Protein AF-A0A5J4QWH0-F1 (afdb_monomer_lite)

Sequence (135 aa):
MAIEIAKDYMELNFASPFRLLQAKEYHNCIILTAKNLKKVDKTEEKKEDDTKPCRFYKIEINVKYDEEDIPWLYTFIVQAIDVDIAMLTINDYIRSLSEKEGKESIKFKTTIESAALIPCTHIVGNEFSSVYINS

Organism: NCBI:txid433724

Foldseek 3Di:
DVVVLVVVVCVVPDPDDDDDDDDDDDPQEAEAEPVVVVVQDDDDDDPDDPPQAWFWKWWWKWKDWPVDPGTDTYTYTYGGSDVVRRVVRVVVVVCSVCVVVVNNPTDMDMDTPDIDTDPDDDDDDCVSVVVVVVD

Structure (mmCIF, N/CA/C/O backbone):
data_AF-A0A5J4QWH0-F1
#
_entry.id   AF-A0A5J4QWH0-F1
#
loop_
_atom_site.group_PDB
_atom_site.id
_atom_site.type_symbol
_atom_site.label_atom_id
_atom_site.label_alt_id
_atom_site.label_comp_id
_atom_site.label_asym_id
_atom_site.label_entity_id
_atom_site.label_seq_id
_atom_site.pdbx_PDB_ins_code
_atom_site.Cartn_x
_atom_site.Cartn_y
_atom_site.Cartn_z
_atom_site.occupancy
_atom_site.B_iso_or_equiv
_atom_site.auth_seq_id
_atom_site.auth_comp_id
_atom_site.auth_asym_id
_atom_site.auth_atom_id
_atom_site.pdbx_PDB_model_num
ATOM 1 N N . MET A 1 1 ? 13.662 14.287 -7.213 1.00 79.94 1 MET A N 1
ATOM 2 C CA . MET A 1 1 ? 13.736 13.187 -6.233 1.00 79.94 1 MET A CA 1
ATOM 3 C C . MET A 1 1 ? 13.043 11.898 -6.693 1.00 79.94 1 MET A C 1
ATOM 5 O O . MET A 1 1 ? 13.742 11.024 -7.176 1.00 79.94 1 MET A O 1
ATOM 9 N N . ALA A 1 2 ? 11.707 11.739 -6.656 1.00 82.12 2 ALA A N 1
ATOM 10 C CA . ALA A 1 2 ? 11.066 10.451 -7.021 1.00 82.12 2 ALA A CA 1
ATOM 11 C C . ALA A 1 2 ? 11.351 9.980 -8.465 1.00 82.12 2 ALA A C 1
ATOM 13 O O . ALA A 1 2 ? 11.581 8.799 -8.713 1.00 82.12 2 ALA A O 1
ATOM 14 N N . ILE A 1 3 ? 11.377 10.918 -9.416 1.00 87.44 3 ILE A N 1
ATOM 15 C CA . ILE A 1 3 ? 11.718 10.641 -10.819 1.00 87.44 3 ILE A CA 1
ATOM 16 C C . ILE A 1 3 ? 13.187 10.217 -10.974 1.00 87.44 3 ILE A C 1
ATOM 18 O O . ILE A 1 3 ? 13.475 9.369 -11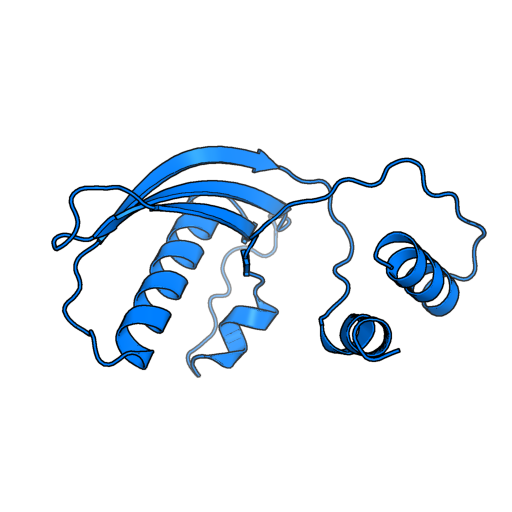.808 1.00 87.44 3 ILE A O 1
ATOM 22 N N . GLU A 1 4 ? 14.105 10.787 -10.192 1.00 88.88 4 GLU A N 1
ATOM 23 C CA . GLU A 1 4 ? 15.538 10.448 -10.237 1.00 88.88 4 GLU A CA 1
ATOM 24 C C . GLU A 1 4 ? 15.775 9.063 -9.647 1.00 88.88 4 GLU A C 1
ATOM 26 O O . GLU A 1 4 ? 16.367 8.226 -10.310 1.00 88.88 4 GLU A O 1
ATOM 31 N N . ILE A 1 5 ? 15.177 8.773 -8.487 1.00 89.88 5 ILE A N 1
ATOM 32 C CA . ILE A 1 5 ? 15.195 7.433 -7.884 1.00 89.88 5 ILE A CA 1
ATOM 33 C C . ILE A 1 5 ? 14.697 6.388 -8.891 1.00 89.88 5 ILE A C 1
ATOM 35 O O . ILE A 1 5 ? 15.307 5.334 -9.050 1.00 89.88 5 ILE A O 1
ATOM 39 N N . ALA A 1 6 ? 13.591 6.676 -9.587 1.00 89.12 6 ALA A N 1
ATOM 40 C CA . ALA A 1 6 ? 13.049 5.773 -10.594 1.00 89.12 6 ALA A CA 1
ATOM 41 C C . ALA A 1 6 ? 13.992 5.603 -11.795 1.00 89.12 6 ALA A C 1
ATOM 43 O O . ALA A 1 6 ? 14.140 4.486 -12.280 1.00 89.12 6 ALA A O 1
ATOM 44 N N . LYS A 1 7 ? 14.628 6.679 -12.277 1.00 90.25 7 LYS A N 1
ATOM 45 C CA . LYS A 1 7 ? 15.607 6.599 -13.372 1.00 90.25 7 LYS A CA 1
ATOM 46 C C . LYS A 1 7 ? 16.818 5.769 -12.974 1.00 90.25 7 LYS A C 1
ATOM 48 O O . LYS A 1 7 ? 17.106 4.798 -13.660 1.00 90.25 7 LYS A O 1
ATOM 53 N N . ASP A 1 8 ? 17.447 6.088 -11.852 1.00 91.38 8 ASP A N 1
ATOM 54 C CA . ASP A 1 8 ? 18.663 5.417 -11.396 1.00 91.38 8 ASP A CA 1
ATOM 55 C C . ASP A 1 8 ? 18.391 3.937 -11.114 1.00 91.38 8 ASP A C 1
ATOM 57 O O . ASP A 1 8 ? 19.157 3.063 -11.517 1.00 91.38 8 ASP A O 1
ATOM 61 N N . TYR A 1 9 ? 17.243 3.622 -10.503 1.00 91.06 9 TYR A N 1
ATOM 62 C CA . TYR A 1 9 ? 16.816 2.235 -10.337 1.00 91.06 9 TYR A CA 1
ATOM 63 C C . TYR A 1 9 ? 16.662 1.524 -11.687 1.00 91.06 9 TYR A C 1
ATOM 65 O O . TYR A 1 9 ? 17.107 0.386 -11.837 1.00 91.06 9 TYR A O 1
ATOM 73 N N . MET A 1 10 ? 16.047 2.172 -12.679 1.00 91.50 10 MET A N 1
ATOM 74 C CA . MET A 1 10 ? 15.870 1.579 -14.004 1.00 91.50 10 MET A CA 1
ATOM 75 C C . MET A 1 10 ? 17.210 1.372 -14.725 1.00 91.50 10 MET A C 1
ATOM 77 O O . MET A 1 10 ? 17.429 0.301 -15.283 1.00 91.50 10 MET A O 1
ATOM 81 N N . GLU A 1 11 ? 18.117 2.346 -14.673 1.00 91.38 11 GLU A N 1
ATOM 82 C CA . GLU A 1 11 ? 19.447 2.269 -15.293 1.00 91.38 11 GLU A CA 1
ATOM 83 C C . GLU A 1 11 ? 20.322 1.174 -14.668 1.00 91.38 11 GLU A C 1
ATOM 85 O O . GLU A 1 11 ? 21.059 0.492 -15.377 1.00 91.38 11 GLU A O 1
ATOM 90 N N . LEU A 1 12 ? 20.209 0.954 -13.355 1.00 91.38 12 LEU A N 1
ATOM 91 C CA . LEU A 1 12 ? 20.964 -0.087 -12.653 1.00 91.38 12 LEU A CA 1
ATOM 92 C C . LEU A 1 12 ? 20.422 -1.501 -12.892 1.00 91.38 12 LEU A C 1
ATOM 94 O O . LEU A 1 12 ? 2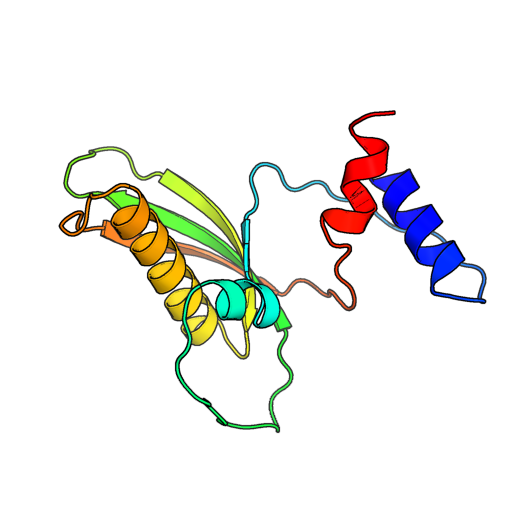1.191 -2.461 -12.862 1.00 91.38 12 LEU A O 1
ATOM 98 N N . ASN A 1 13 ? 19.109 -1.651 -13.092 1.00 89.50 13 ASN A N 1
ATOM 99 C CA . ASN A 1 13 ? 18.462 -2.966 -13.155 1.00 89.50 13 ASN A CA 1
ATOM 100 C C . ASN A 1 13 ? 18.113 -3.420 -14.582 1.00 89.50 13 ASN A C 1
ATOM 102 O O . ASN A 1 13 ? 17.842 -4.604 -14.786 1.00 89.50 13 ASN A O 1
ATOM 106 N N . PHE A 1 14 ? 18.123 -2.525 -15.577 1.00 89.00 14 PHE A N 1
ATOM 107 C CA . PHE A 1 14 ? 17.716 -2.843 -16.947 1.00 89.00 14 PHE A CA 1
ATOM 108 C C . PHE A 1 14 ? 18.703 -2.289 -17.981 1.00 89.00 14 PHE A C 1
ATOM 110 O O . PHE A 1 14 ? 19.002 -1.104 -18.017 1.00 89.00 14 PHE A O 1
ATOM 117 N N . ALA A 1 15 ? 19.156 -3.149 -18.898 1.00 87.75 15 ALA A N 1
ATOM 118 C CA . ALA A 1 15 ? 20.132 -2.785 -19.933 1.00 87.75 15 ALA A CA 1
ATOM 119 C C . ALA A 1 15 ? 19.526 -2.071 -21.161 1.00 87.75 15 ALA A C 1
ATOM 121 O O . ALA A 1 15 ? 20.251 -1.656 -22.062 1.00 87.75 15 ALA A O 1
ATOM 122 N N . SER A 1 16 ? 18.196 -1.985 -21.250 1.00 90.00 16 SER A N 1
ATOM 123 C CA . SER A 1 16 ? 17.497 -1.408 -22.404 1.00 90.00 16 SER A CA 1
ATOM 124 C C . SER A 1 16 ? 17.141 0.061 -22.172 1.00 90.00 16 SER A C 1
ATOM 126 O O . SER A 1 16 ? 16.814 0.431 -21.043 1.00 90.00 16 SER A O 1
ATOM 128 N N . PRO A 1 17 ? 17.125 0.899 -23.227 1.00 89.19 17 PRO A N 1
ATOM 129 C CA . PRO A 1 17 ? 16.660 2.271 -23.101 1.00 89.19 17 PRO A CA 1
ATOM 130 C C . PRO A 1 17 ? 15.189 2.291 -22.680 1.00 89.19 17 PRO A C 1
ATOM 132 O O . PRO A 1 17 ? 14.372 1.505 -23.164 1.00 89.19 17 PRO A O 1
ATOM 135 N N . PHE A 1 18 ? 14.843 3.223 -21.800 1.00 89.56 18 PHE A N 1
ATOM 136 C CA . PHE A 1 18 ? 13.484 3.393 -21.302 1.00 89.56 18 PHE A CA 1
ATOM 137 C C . PHE A 1 18 ? 13.048 4.853 -21.402 1.00 89.56 18 PHE A C 1
ATOM 139 O O . PHE A 1 18 ? 13.854 5.776 -21.524 1.00 89.56 18 PHE A O 1
ATOM 146 N N . ARG A 1 19 ? 11.734 5.068 -21.329 1.00 90.19 19 ARG A N 1
ATOM 147 C CA . ARG A 1 19 ? 11.138 6.397 -21.219 1.00 90.19 19 ARG A CA 1
ATOM 148 C C . ARG A 1 19 ? 10.085 6.378 -20.125 1.00 90.19 19 ARG A C 1
ATOM 150 O O . ARG A 1 19 ? 9.209 5.518 -20.116 1.00 90.19 19 ARG A O 1
ATOM 157 N N . LEU A 1 20 ? 10.146 7.361 -19.234 1.00 88.75 20 LEU A N 1
ATOM 158 C CA . LEU A 1 20 ? 9.089 7.589 -18.256 1.00 88.75 20 LEU A CA 1
ATOM 159 C C . LEU A 1 20 ? 7.872 8.194 -18.961 1.00 88.75 20 LEU A C 1
ATOM 161 O O . LEU A 1 20 ? 7.976 9.247 -19.592 1.00 88.75 20 LEU A O 1
ATOM 165 N N . LEU A 1 21 ? 6.735 7.504 -18.875 1.00 90.12 21 LEU A N 1
ATOM 166 C CA . LEU A 1 21 ? 5.481 7.941 -19.494 1.00 90.12 21 LEU A CA 1
ATOM 167 C C . LEU A 1 21 ? 4.644 8.797 -18.543 1.00 90.12 21 LEU A C 1
ATOM 169 O O . LEU A 1 21 ? 4.099 9.818 -18.950 1.00 90.12 21 LEU A O 1
ATOM 173 N N . GLN A 1 22 ? 4.552 8.384 -17.280 1.00 88.25 22 GLN A N 1
ATOM 174 C CA . GLN A 1 22 ? 3.752 9.049 -16.260 1.00 88.2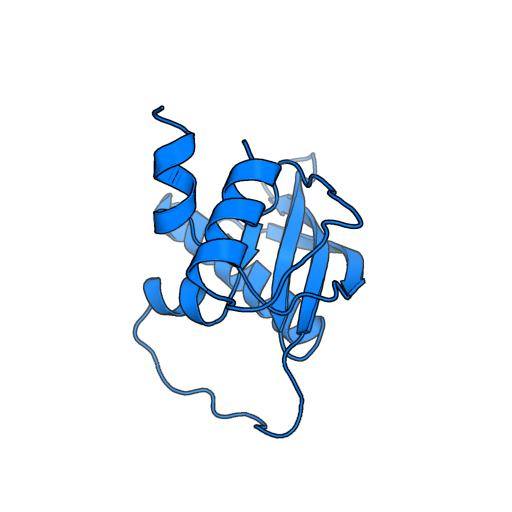5 22 GLN A CA 1
ATOM 175 C C . GLN A 1 22 ? 4.428 8.912 -14.896 1.00 88.25 22 GLN A C 1
ATOM 177 O O . GLN A 1 22 ? 5.021 7.879 -14.590 1.00 88.25 22 GLN A O 1
ATOM 182 N N . ALA A 1 23 ? 4.293 9.946 -14.071 1.00 86.31 23 ALA A N 1
ATOM 183 C CA . ALA A 1 23 ? 4.586 9.900 -12.648 1.00 86.31 23 ALA A CA 1
ATOM 184 C C . ALA A 1 23 ? 3.323 10.313 -11.889 1.00 86.31 23 ALA A C 1
ATOM 186 O O . ALA A 1 23 ? 2.631 11.251 -12.290 1.00 86.31 23 ALA A O 1
ATOM 187 N N . LYS A 1 24 ? 3.001 9.587 -10.820 1.00 86.25 24 LYS A N 1
ATOM 188 C CA . LYS A 1 24 ? 1.884 9.903 -9.934 1.00 86.25 24 LYS A CA 1
ATOM 189 C C . LYS A 1 24 ? 2.350 9.772 -8.499 1.00 86.25 24 LYS A C 1
ATOM 191 O O . LYS A 1 24 ? 3.001 8.792 -8.149 1.00 86.25 24 LYS A O 1
ATOM 196 N N . GLU A 1 25 ? 2.000 10.762 -7.698 1.00 84.62 25 GLU A N 1
ATOM 197 C CA . GLU A 1 25 ? 2.314 10.794 -6.281 1.00 84.62 25 GLU A CA 1
ATOM 198 C C . GLU A 1 25 ? 1.110 10.318 -5.466 1.00 84.62 25 GLU A C 1
ATOM 200 O O . GLU A 1 25 ? -0.041 10.628 -5.787 1.00 84.62 25 GLU A O 1
ATOM 205 N N . TYR A 1 26 ? 1.388 9.536 -4.426 1.00 83.00 26 TYR A N 1
ATOM 206 C CA . TYR A 1 26 ? 0.416 9.131 -3.422 1.00 83.00 26 TYR A CA 1
ATOM 207 C C . TYR A 1 26 ? 0.946 9.584 -2.064 1.00 83.00 26 TYR A C 1
ATOM 209 O O . TYR A 1 26 ? 1.950 9.062 -1.585 1.00 83.00 26 TYR A O 1
ATOM 217 N N . HIS A 1 27 ? 0.289 10.568 -1.456 1.00 79.38 27 HIS A N 1
ATOM 218 C CA . HIS A 1 27 ? 0.651 11.020 -0.118 1.00 79.38 27 HIS A CA 1
ATOM 219 C C . HIS A 1 27 ? 0.154 10.019 0.931 1.00 79.38 27 HIS A C 1
ATOM 221 O O . HIS A 1 27 ? -0.935 9.463 0.794 1.00 79.38 27 HIS A O 1
ATOM 227 N N . ASN A 1 28 ? 0.954 9.809 1.980 1.00 82.81 28 ASN A N 1
ATOM 228 C CA . ASN A 1 28 ? 0.612 9.005 3.159 1.00 82.81 28 ASN A CA 1
ATOM 229 C C . ASN A 1 28 ? 0.097 7.587 2.845 1.00 82.81 28 ASN A C 1
ATOM 231 O O . ASN A 1 28 ? -0.807 7.084 3.513 1.00 82.81 28 ASN A O 1
ATOM 235 N N . CYS A 1 29 ? 0.662 6.930 1.827 1.00 88.19 29 CYS A N 1
ATOM 236 C CA . CYS A 1 29 ? 0.311 5.552 1.502 1.00 88.19 29 CYS A CA 1
ATOM 237 C C . CYS A 1 29 ? 1.182 4.539 2.255 1.00 88.19 29 CYS A C 1
ATOM 239 O O . CYS A 1 29 ? 2.403 4.686 2.337 1.00 88.19 29 CYS A O 1
ATOM 241 N N . ILE A 1 30 ? 0.561 3.465 2.735 1.00 90.62 30 ILE A N 1
ATOM 242 C CA . ILE A 1 30 ? 1.246 2.360 3.411 1.00 90.62 30 ILE A CA 1
ATOM 243 C C . ILE A 1 30 ? 1.346 1.178 2.446 1.00 90.62 30 ILE A C 1
ATOM 245 O O . ILE A 1 30 ? 0.339 0.722 1.907 1.00 90.62 30 ILE A O 1
ATOM 249 N N . ILE A 1 31 ? 2.560 0.670 2.218 1.00 90.62 31 ILE A N 1
ATOM 250 C CA . ILE A 1 31 ? 2.806 -0.429 1.274 1.00 90.62 31 ILE A CA 1
ATOM 251 C C . ILE A 1 31 ? 2.985 -1.746 2.035 1.00 90.62 31 ILE A C 1
ATOM 253 O O . ILE A 1 31 ? 4.000 -1.967 2.703 1.00 90.62 31 ILE A O 1
ATOM 257 N N . LEU A 1 32 ? 2.027 -2.657 1.879 1.00 89.81 32 LEU A N 1
ATOM 258 C CA . LEU A 1 32 ? 2.040 -3.981 2.494 1.00 89.81 32 LEU A CA 1
ATOM 259 C C . LEU A 1 32 ? 2.357 -5.038 1.431 1.00 89.81 32 LEU A C 1
ATOM 261 O O . LEU A 1 32 ? 1.625 -5.230 0.464 1.00 89.81 32 LEU A O 1
ATOM 265 N N . THR A 1 33 ? 3.478 -5.733 1.609 1.00 84.50 33 THR A N 1
ATOM 266 C CA . THR A 1 33 ? 3.888 -6.848 0.745 1.00 84.50 33 THR A CA 1
ATOM 267 C C . THR A 1 33 ? 4.138 -8.085 1.590 1.00 84.50 33 THR A C 1
ATOM 269 O O . THR A 1 33 ? 4.498 -7.973 2.764 1.00 84.50 33 THR A O 1
ATOM 272 N N . ALA A 1 34 ? 4.049 -9.269 0.979 1.00 67.94 34 ALA A N 1
ATOM 273 C CA . ALA A 1 34 ? 4.379 -10.528 1.648 1.00 67.94 34 ALA A CA 1
ATOM 274 C C . ALA A 1 34 ? 5.803 -10.536 2.252 1.00 67.94 34 ALA A C 1
ATOM 276 O O . ALA A 1 34 ? 6.060 -11.238 3.226 1.00 67.94 34 ALA A O 1
ATOM 277 N N . LYS A 1 35 ? 6.735 -9.730 1.714 1.00 59.66 35 LYS A N 1
ATOM 278 C CA . LYS A 1 35 ? 8.083 -9.539 2.278 1.00 59.66 35 LYS A CA 1
ATOM 279 C C . LYS A 1 35 ? 8.099 -8.639 3.522 1.00 59.66 35 LYS A C 1
ATOM 281 O O . LYS A 1 35 ? 8.899 -8.887 4.419 1.00 59.66 35 LYS A O 1
ATOM 286 N N . ASN A 1 36 ? 7.233 -7.625 3.591 1.00 55.66 36 ASN A N 1
ATOM 287 C CA . ASN A 1 36 ? 7.161 -6.691 4.722 1.00 55.66 36 ASN A CA 1
ATOM 288 C C . ASN A 1 36 ? 6.419 -7.280 5.934 1.00 55.66 36 ASN A C 1
ATOM 290 O O . ASN A 1 36 ? 6.751 -6.938 7.064 1.00 55.66 36 ASN A O 1
ATOM 294 N N . LEU A 1 37 ? 5.473 -8.198 5.715 1.00 53.06 37 LEU A N 1
ATOM 295 C CA . LEU A 1 37 ? 4.737 -8.878 6.793 1.00 53.06 37 LEU A CA 1
ATOM 296 C C . LEU A 1 37 ? 5.600 -9.924 7.519 1.00 53.06 37 LEU A C 1
ATOM 298 O O . LEU A 1 37 ? 5.531 -10.054 8.737 1.00 53.06 37 LEU A O 1
ATOM 302 N N . LYS A 1 38 ? 6.508 -10.601 6.800 1.00 49.06 38 LYS A N 1
ATOM 303 C CA . LYS A 1 38 ? 7.439 -11.600 7.368 1.00 49.06 38 LYS A CA 1
ATOM 304 C C . LYS A 1 38 ? 8.494 -11.026 8.321 1.00 49.06 38 LYS A C 1
ATOM 306 O O . LYS A 1 38 ? 9.240 -11.796 8.919 1.00 49.06 38 LYS A O 1
ATOM 311 N N . LYS A 1 39 ? 8.594 -9.698 8.457 1.00 44.16 39 LYS A N 1
ATOM 312 C CA . LYS A 1 39 ? 9.484 -9.065 9.441 1.00 44.16 39 LYS A CA 1
ATOM 313 C C . LYS A 1 39 ? 8.858 -8.948 10.836 1.00 44.16 39 LYS A C 1
ATOM 315 O O . LYS A 1 39 ? 9.590 -8.569 11.744 1.00 44.16 39 LYS A O 1
ATOM 320 N N . VAL A 1 40 ? 7.564 -9.249 11.016 1.00 42.34 40 VAL A N 1
ATOM 321 C CA . VAL A 1 40 ? 6.905 -9.062 12.321 1.00 42.34 40 VAL A CA 1
ATOM 322 C C . VAL A 1 40 ? 6.647 -10.353 13.088 1.00 42.34 40 VAL A C 1
ATOM 324 O O . VAL A 1 40 ? 6.872 -10.299 14.282 1.00 42.34 40 VAL A O 1
ATOM 327 N N . ASP A 1 41 ? 6.365 -11.515 12.485 1.00 32.91 41 ASP A N 1
ATOM 328 C CA . ASP A 1 41 ? 6.258 -12.742 13.293 1.00 32.91 41 ASP A CA 1
ATOM 329 C C . ASP A 1 41 ? 6.676 -14.029 12.581 1.00 32.91 41 ASP A C 1
ATOM 331 O O . ASP A 1 41 ? 6.339 -14.307 11.427 1.00 32.91 41 ASP A O 1
ATOM 335 N N . LYS A 1 42 ? 7.446 -14.835 13.319 1.00 42.19 42 LYS A N 1
ATOM 336 C CA . LYS A 1 42 ? 7.791 -16.217 12.994 1.00 42.19 42 LYS A CA 1
ATOM 337 C C . LYS A 1 42 ? 6.550 -17.093 13.174 1.00 42.19 42 LYS A C 1
ATOM 339 O O . LYS A 1 42 ? 6.404 -17.697 14.232 1.00 42.19 42 LYS A O 1
ATOM 344 N N . THR A 1 43 ? 5.699 -17.248 12.166 1.00 32.12 43 THR A N 1
ATOM 345 C CA . THR A 1 43 ? 4.853 -18.453 12.068 1.00 32.12 43 THR A CA 1
ATOM 346 C C . THR A 1 43 ? 4.437 -18.719 10.621 1.00 32.12 43 THR A C 1
ATOM 348 O O . THR A 1 43 ? 3.743 -17.932 9.994 1.00 32.12 43 THR A O 1
ATOM 351 N N . GLU A 1 44 ? 4.981 -19.821 10.109 1.00 38.59 44 GLU A N 1
ATOM 352 C CA . GLU A 1 44 ? 4.378 -20.821 9.221 1.00 38.59 44 GLU A CA 1
ATOM 353 C C . GLU A 1 44 ? 3.599 -20.378 7.969 1.00 38.59 44 GLU A C 1
ATOM 355 O O . GLU A 1 44 ? 2.505 -19.825 7.995 1.00 38.59 44 GLU A O 1
ATOM 360 N N . GLU A 1 45 ? 4.204 -20.742 6.836 1.00 44.94 45 GLU A N 1
ATOM 361 C CA . GLU A 1 45 ? 3.574 -21.419 5.699 1.00 44.94 45 GLU A CA 1
ATOM 362 C C . GLU A 1 45 ? 2.036 -21.390 5.632 1.00 44.94 45 GLU A C 1
ATOM 364 O O . GLU A 1 45 ? 1.360 -22.337 6.020 1.00 44.94 45 GLU A O 1
ATOM 369 N N . LYS A 1 46 ? 1.484 -20.381 4.955 1.00 37.81 46 LYS A N 1
ATOM 370 C CA . LYS A 1 46 ? 0.288 -20.603 4.138 1.00 37.81 46 LYS A CA 1
ATOM 371 C C . LYS A 1 46 ? 0.696 -20.740 2.681 1.00 37.81 46 LYS A C 1
ATOM 373 O O . LYS A 1 46 ? 0.840 -19.765 1.950 1.00 37.81 46 LYS A O 1
ATOM 378 N N . LYS A 1 47 ? 0.938 -21.995 2.302 1.00 47.44 47 LYS A N 1
ATOM 379 C CA . LYS A 1 47 ? 0.821 -22.472 0.925 1.00 47.44 47 LYS A CA 1
ATOM 380 C C . LYS A 1 47 ? -0.669 -22.544 0.604 1.00 47.44 47 LYS A C 1
ATOM 382 O O . LYS A 1 47 ? -1.289 -23.551 0.919 1.00 47.44 47 LYS A O 1
ATOM 387 N N . GLU A 1 48 ? -1.247 -21.510 0.005 1.00 41.41 48 GLU A N 1
ATOM 388 C CA . GLU A 1 48 ? -2.582 -21.624 -0.590 1.00 41.41 48 GLU A CA 1
ATOM 389 C C . GLU A 1 48 ? -2.581 -20.983 -1.983 1.00 41.41 48 GLU A C 1
ATOM 391 O O . GLU A 1 48 ? -2.453 -19.773 -2.141 1.00 41.41 48 GLU A O 1
ATOM 396 N N . ASP A 1 49 ? -2.674 -21.882 -2.966 1.00 42.50 49 ASP A N 1
ATOM 397 C CA . ASP A 1 49 ? -2.921 -21.704 -4.397 1.00 42.50 49 ASP A CA 1
ATOM 398 C C . ASP A 1 49 ? -1.911 -20.876 -5.222 1.00 42.50 49 ASP A C 1
ATOM 400 O O . ASP A 1 49 ? -2.139 -19.728 -5.601 1.00 42.50 49 ASP A O 1
ATOM 404 N N . ASP A 1 50 ? -0.811 -21.534 -5.604 1.00 49.31 50 ASP A N 1
ATOM 405 C CA . ASP A 1 50 ? 0.232 -21.032 -6.519 1.00 49.31 50 ASP A CA 1
ATOM 406 C C . ASP A 1 50 ? -0.275 -20.713 -7.948 1.00 49.31 50 ASP A C 1
ATOM 408 O O . ASP A 1 50 ? 0.507 -20.300 -8.806 1.00 49.31 50 ASP A O 1
ATOM 412 N N . THR A 1 51 ? -1.566 -20.910 -8.256 1.00 57.19 51 THR A N 1
ATOM 413 C CA . THR A 1 51 ? -2.092 -20.670 -9.610 1.00 57.19 51 THR A CA 1
ATOM 414 C C . THR A 1 51 ? -2.631 -19.262 -9.854 1.00 57.19 51 THR A C 1
ATOM 416 O O . THR A 1 51 ? -2.696 -18.842 -11.015 1.00 57.19 51 THR A O 1
ATOM 419 N N . LYS A 1 52 ? -2.980 -18.487 -8.817 1.00 68.44 52 LYS A N 1
ATOM 420 C CA . LYS A 1 52 ? -3.545 -17.141 -9.005 1.00 68.44 52 LYS A CA 1
ATOM 421 C C . LYS A 1 52 ? -2.482 -16.058 -8.775 1.00 68.44 52 LYS A C 1
ATOM 423 O O . LYS A 1 52 ? -1.940 -15.948 -7.678 1.00 68.44 52 LYS A O 1
ATOM 428 N N . PRO A 1 53 ? -2.176 -15.214 -9.780 1.00 76.75 53 PRO A N 1
ATOM 429 C CA . PRO A 1 53 ? -1.107 -14.232 -9.648 1.00 76.75 53 PRO A CA 1
ATOM 430 C C . PRO A 1 53 ? -1.487 -13.143 -8.641 1.00 76.75 53 PRO A C 1
ATOM 432 O O . PRO A 1 53 ? -2.525 -12.493 -8.790 1.00 76.75 53 PRO A O 1
ATOM 435 N N . CYS A 1 54 ? -0.611 -12.899 -7.663 1.00 82.81 54 CYS A N 1
ATOM 436 C CA . CYS A 1 54 ? -0.718 -11.753 -6.765 1.00 82.81 54 CYS A CA 1
ATOM 437 C C . CYS A 1 54 ? -0.689 -10.439 -7.553 1.00 82.81 54 CYS A C 1
ATOM 439 O O . CYS A 1 54 ? 0.129 -10.248 -8.455 1.00 82.81 54 CYS A O 1
ATOM 441 N N . ARG A 1 55 ? -1.561 -9.508 -7.171 1.00 89.62 55 ARG A N 1
ATOM 442 C CA . ARG A 1 55 ? -1.667 -8.169 -7.757 1.00 89.62 55 ARG A CA 1
ATOM 443 C C . ARG A 1 55 ? -1.560 -7.115 -6.667 1.00 89.62 55 ARG A C 1
ATOM 445 O O . ARG A 1 55 ? -1.722 -7.407 -5.485 1.00 89.62 55 ARG A O 1
ATOM 452 N N . PHE A 1 56 ? -1.293 -5.882 -7.079 1.00 91.62 56 PHE A N 1
ATOM 453 C CA . PHE A 1 56 ? -1.297 -4.742 -6.177 1.00 91.62 56 PHE A CA 1
ATOM 454 C C . PHE A 1 56 ? -2.672 -4.088 -6.168 1.00 91.62 56 PHE A C 1
ATOM 456 O O . PHE A 1 56 ? -3.165 -3.649 -7.207 1.00 91.62 56 PHE A O 1
ATOM 463 N N . TYR A 1 57 ? -3.271 -4.014 -4.987 1.00 93.12 57 TYR A N 1
ATOM 464 C CA . TYR A 1 57 ? -4.527 -3.323 -4.743 1.00 93.12 57 TYR A CA 1
ATOM 465 C C . TYR A 1 57 ? -4.244 -2.015 -4.013 1.00 93.12 57 TYR A C 1
ATOM 467 O O . TYR A 1 57 ? -3.628 -2.017 -2.950 1.00 93.12 57 TYR A O 1
ATOM 475 N N . LYS A 1 58 ? -4.707 -0.900 -4.578 1.00 94.44 58 LYS A N 1
ATOM 476 C CA . LYS A 1 58 ? -4.893 0.353 -3.853 1.00 94.44 58 LYS A CA 1
ATOM 477 C C . LYS A 1 58 ? -6.208 0.254 -3.101 1.00 94.44 58 LYS A C 1
ATOM 479 O O . LYS A 1 58 ? -7.250 0.150 -3.745 1.00 94.44 58 LYS A O 1
ATOM 484 N N . ILE A 1 59 ? -6.158 0.282 -1.780 1.00 95.00 59 ILE A N 1
ATOM 485 C CA . ILE A 1 59 ? -7.343 0.210 -0.934 1.00 95.00 59 ILE A CA 1
ATOM 486 C C . ILE A 1 59 ? -7.368 1.445 -0.049 1.00 95.00 59 ILE A C 1
ATOM 488 O O . ILE A 1 59 ? -6.441 1.682 0.723 1.00 95.00 59 ILE A O 1
ATOM 492 N N . GLU A 1 60 ? -8.418 2.240 -0.184 1.00 94.75 60 GLU A N 1
ATOM 493 C CA . GLU A 1 60 ? -8.706 3.341 0.727 1.00 94.75 60 GLU A CA 1
ATOM 494 C C . GLU A 1 60 ? -9.705 2.835 1.757 1.00 94.75 60 GLU A C 1
ATOM 496 O O . GLU A 1 60 ? -10.763 2.310 1.396 1.00 94.75 60 GLU A O 1
ATOM 501 N N . ILE A 1 61 ? -9.352 2.951 3.034 1.00 94.56 61 ILE A N 1
ATOM 502 C CA . ILE A 1 61 ? -10.195 2.490 4.132 1.00 94.56 61 ILE A CA 1
ATOM 503 C C . ILE A 1 61 ? -10.404 3.587 5.160 1.00 94.56 61 ILE A C 1
ATOM 505 O O . ILE A 1 61 ? -9.495 4.360 5.461 1.00 94.56 61 ILE A O 1
ATOM 509 N N . ASN A 1 62 ? -11.594 3.585 5.743 1.00 93.62 62 ASN A N 1
ATOM 510 C CA . ASN A 1 62 ? -11.904 4.311 6.958 1.00 93.62 62 ASN A CA 1
AT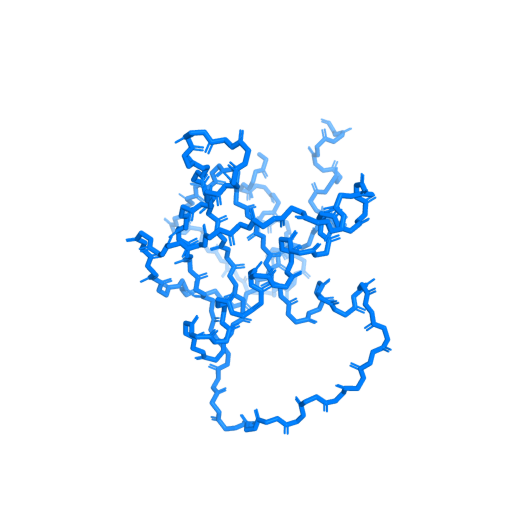OM 511 C C . ASN A 1 62 ? -11.714 3.387 8.160 1.00 93.62 62 ASN A C 1
ATOM 513 O O . ASN A 1 62 ? -12.311 2.309 8.227 1.00 93.62 62 ASN A O 1
ATOM 517 N N . VAL A 1 63 ? -10.893 3.817 9.112 1.00 92.06 63 VAL A N 1
ATOM 518 C CA . VAL A 1 63 ? -10.652 3.127 10.381 1.00 92.06 63 VAL A CA 1
ATOM 519 C C . VAL A 1 63 ? -11.280 3.956 11.489 1.00 92.06 63 VAL A C 1
ATOM 521 O O . VAL A 1 63 ? -10.861 5.084 11.739 1.00 92.06 63 VAL A O 1
ATOM 524 N N . LYS A 1 64 ? -12.296 3.406 12.150 1.00 91.62 64 LYS A N 1
ATOM 525 C CA . LYS A 1 64 ? -12.915 4.019 13.326 1.00 91.62 64 LYS A CA 1
ATOM 526 C C . LYS A 1 64 ? -12.483 3.263 14.575 1.00 91.62 64 LYS A C 1
ATOM 528 O O . LYS A 1 64 ? -12.775 2.073 14.686 1.00 91.62 64 LYS A O 1
ATOM 533 N N . TYR A 1 65 ? -11.811 3.951 15.486 1.00 88.00 65 TYR A N 1
ATOM 534 C CA . TYR A 1 65 ? -11.472 3.439 16.811 1.00 88.00 65 TYR A CA 1
ATOM 535 C C . TYR A 1 65 ? -12.624 3.717 17.780 1.00 88.00 65 TYR A C 1
ATOM 537 O O . TYR A 1 65 ? -13.270 4.754 17.666 1.00 88.00 65 TYR A O 1
ATOM 545 N N . ASP A 1 66 ? -12.906 2.810 18.716 1.00 83.44 66 ASP A N 1
ATOM 546 C CA . ASP A 1 66 ? -14.040 2.969 19.647 1.00 83.44 66 ASP A CA 1
ATOM 547 C C . ASP A 1 66 ? -13.920 4.222 20.540 1.00 83.44 66 ASP A C 1
ATOM 549 O O . ASP A 1 66 ? -14.934 4.775 20.963 1.00 83.44 66 ASP A O 1
ATOM 553 N N . GLU A 1 67 ? -12.697 4.691 20.802 1.00 77.44 67 GLU A N 1
ATOM 554 C CA . GLU A 1 67 ? -12.420 5.891 21.607 1.00 77.44 67 GLU A CA 1
ATOM 555 C C . GLU A 1 67 ? -12.490 7.199 20.799 1.00 77.44 67 GLU A C 1
ATOM 557 O O . GLU A 1 67 ? -12.380 8.281 21.374 1.00 77.44 67 GLU A O 1
ATOM 562 N N . GLU A 1 68 ? -12.685 7.121 19.478 1.00 77.25 68 GLU A N 1
ATOM 563 C CA . GLU A 1 68 ? -12.659 8.278 18.586 1.00 77.25 68 GLU A CA 1
ATOM 564 C C . GLU A 1 68 ? -13.932 8.408 17.739 1.00 77.25 68 GLU A C 1
ATOM 566 O O . GLU A 1 68 ? -14.412 7.471 17.094 1.00 77.25 68 GLU A O 1
ATOM 571 N N . ASP A 1 69 ? -14.472 9.626 17.683 1.00 76.75 69 ASP A N 1
ATOM 572 C CA . ASP A 1 69 ? -15.679 9.908 16.903 1.00 76.75 69 ASP A CA 1
ATOM 573 C C . ASP A 1 69 ? -15.408 10.002 15.396 1.00 76.75 69 ASP A C 1
ATOM 575 O O . ASP A 1 69 ? -16.298 9.715 14.586 1.00 76.75 69 ASP A O 1
ATOM 579 N N . ILE A 1 70 ? -14.184 10.378 15.014 1.00 83.06 70 ILE A N 1
ATOM 580 C CA . ILE A 1 70 ? -13.813 10.676 13.629 1.00 83.06 70 ILE A CA 1
ATOM 581 C C . ILE A 1 70 ? -13.068 9.477 13.025 1.00 83.06 70 ILE A C 1
ATOM 583 O O . ILE A 1 70 ? -12.055 9.047 13.575 1.00 83.06 70 ILE A O 1
ATOM 587 N N . PRO A 1 71 ? -13.534 8.926 11.888 1.00 86.69 71 PRO A N 1
ATOM 588 C CA . PRO A 1 71 ? -12.808 7.875 11.194 1.00 86.69 71 PRO A CA 1
ATOM 589 C C . PRO A 1 71 ? -11.546 8.431 10.526 1.00 86.69 71 PRO A C 1
ATOM 591 O O . PRO A 1 71 ? -11.559 9.495 9.905 1.00 86.69 71 PRO A O 1
ATOM 594 N N . TRP A 1 72 ? -10.468 7.662 10.605 1.00 89.44 72 TRP A N 1
ATOM 595 C CA . TRP A 1 72 ? -9.211 7.950 9.931 1.00 89.44 72 TRP A CA 1
ATOM 596 C C . TRP A 1 72 ? -9.207 7.332 8.543 1.00 89.44 72 TRP A C 1
ATOM 598 O O . TRP A 1 72 ? -9.411 6.125 8.395 1.00 89.44 72 TRP A O 1
ATOM 608 N N . LEU A 1 73 ? -8.919 8.151 7.535 1.00 91.62 73 LEU A N 1
ATOM 609 C CA . LEU A 1 73 ? -8.760 7.684 6.167 1.00 91.62 73 LEU A CA 1
ATOM 610 C C . LEU A 1 73 ? -7.310 7.258 5.929 1.00 91.62 73 LEU A C 1
ATOM 612 O O . LEU A 1 73 ? -6.388 8.071 6.005 1.00 91.62 73 LEU A O 1
ATOM 616 N N . TYR A 1 74 ? -7.122 5.993 5.575 1.00 92.62 74 TYR A N 1
ATOM 617 C CA . TYR A 1 74 ? -5.828 5.444 5.195 1.00 92.62 74 TYR A CA 1
ATOM 618 C C . TYR A 1 74 ? -5.851 4.951 3.756 1.00 92.62 74 TYR A C 1
ATOM 620 O O . TYR A 1 74 ? -6.838 4.386 3.289 1.00 92.62 74 TYR A O 1
ATOM 628 N N . THR A 1 75 ? -4.726 5.118 3.062 1.00 94.75 75 THR A N 1
ATOM 629 C CA . THR A 1 75 ? -4.498 4.519 1.744 1.00 94.75 75 THR A CA 1
ATOM 630 C C . THR A 1 75 ? -3.448 3.424 1.863 1.00 94.75 75 THR A C 1
ATOM 632 O O . THR A 1 75 ? -2.301 3.687 2.221 1.00 94.75 75 THR A O 1
ATOM 635 N N . PHE A 1 76 ? -3.818 2.201 1.507 1.00 93.81 76 PHE A N 1
ATOM 636 C CA . PHE A 1 76 ? -2.926 1.052 1.468 1.00 93.81 76 PHE A CA 1
ATOM 637 C C . PHE A 1 76 ? -2.651 0.622 0.028 1.00 93.81 76 PHE A C 1
ATOM 639 O O . PHE A 1 76 ? -3.540 0.636 -0.820 1.00 93.81 76 PHE A O 1
ATOM 646 N N . ILE A 1 77 ? -1.417 0.207 -0.246 1.00 92.94 77 ILE A N 1
ATOM 647 C CA . ILE A 1 77 ? -1.046 -0.531 -1.454 1.00 92.94 77 ILE A CA 1
ATOM 648 C C . ILE A 1 77 ? -0.649 -1.930 -1.001 1.00 92.94 77 ILE A C 1
ATOM 650 O O . ILE A 1 77 ? 0.407 -2.110 -0.395 1.00 92.94 77 ILE A O 1
ATOM 654 N N . VAL A 1 78 ? -1.504 -2.915 -1.269 1.00 92.56 78 VAL A N 1
ATOM 655 C CA . VAL A 1 78 ? -1.354 -4.277 -0.746 1.00 92.56 78 VAL A CA 1
ATOM 656 C C . VAL A 1 78 ? -1.116 -5.261 -1.878 1.00 92.56 78 VAL A C 1
ATOM 658 O O . VAL A 1 78 ? -1.866 -5.287 -2.853 1.00 92.56 78 VAL A O 1
ATOM 661 N N . GLN A 1 79 ? -0.080 -6.086 -1.744 1.00 91.00 79 GLN A N 1
ATOM 662 C CA . GLN A 1 79 ? 0.127 -7.238 -2.614 1.00 91.00 79 GLN A CA 1
ATOM 663 C C . GLN A 1 79 ? -0.729 -8.408 -2.122 1.00 91.00 79 GLN A C 1
ATOM 665 O O . GLN A 1 79 ? -0.435 -8.977 -1.073 1.00 91.00 79 GLN A O 1
ATOM 670 N N . ALA A 1 80 ? -1.760 -8.776 -2.878 1.00 89.81 80 ALA A N 1
ATOM 671 C CA . ALA A 1 80 ? -2.689 -9.836 -2.497 1.00 89.81 80 ALA A CA 1
ATOM 672 C C . ALA A 1 80 ? -3.249 -10.578 -3.716 1.00 89.81 80 ALA A C 1
ATOM 674 O O . ALA A 1 80 ? -3.127 -10.126 -4.857 1.00 89.81 80 ALA A O 1
ATOM 675 N N . ILE A 1 81 ? -3.875 -11.727 -3.470 1.00 88.38 81 ILE A N 1
ATOM 676 C CA . ILE A 1 81 ? -4.586 -12.504 -4.493 1.00 88.38 81 ILE A CA 1
ATOM 677 C C . ILE A 1 81 ? -5.915 -11.811 -4.848 1.00 88.38 81 ILE A C 1
ATOM 679 O O . ILE A 1 81 ? -6.263 -11.652 -6.023 1.00 88.38 81 ILE A O 1
ATOM 683 N N . ASP A 1 82 ? -6.627 -11.331 -3.834 1.00 89.69 82 ASP A N 1
ATOM 684 C CA . ASP A 1 82 ? -7.898 -10.616 -3.926 1.00 89.69 82 ASP A CA 1
ATOM 685 C C . ASP A 1 82 ? -8.030 -9.569 -2.806 1.00 89.69 82 ASP A C 1
ATOM 687 O O . ASP A 1 82 ? -7.128 -9.386 -1.981 1.00 89.69 82 ASP A O 1
ATOM 691 N N . VAL A 1 83 ? -9.144 -8.832 -2.831 1.00 91.00 83 VAL A N 1
ATOM 692 C CA . VAL A 1 83 ? -9.437 -7.750 -1.882 1.00 91.00 83 VAL A CA 1
ATOM 693 C C . VAL A 1 83 ? -9.643 -8.287 -0.465 1.00 91.00 83 VAL A C 1
ATOM 695 O O . VAL A 1 83 ? -9.262 -7.613 0.487 1.00 91.00 83 VAL A O 1
ATOM 698 N N . ASP A 1 84 ? -10.174 -9.498 -0.308 1.00 90.25 84 ASP A N 1
ATOM 699 C CA . ASP A 1 84 ? -10.433 -10.085 1.008 1.00 90.25 84 ASP A CA 1
ATOM 700 C C . ASP A 1 84 ? -9.117 -10.410 1.724 1.00 90.25 84 ASP A C 1
ATOM 702 O O . ASP A 1 84 ? -8.904 -9.991 2.864 1.00 90.25 84 ASP A O 1
ATOM 706 N N . ILE A 1 85 ? -8.172 -11.050 1.024 1.00 90.00 85 ILE A N 1
ATOM 707 C CA . ILE A 1 85 ? -6.813 -11.279 1.538 1.00 90.00 85 ILE A CA 1
ATOM 708 C C . ILE A 1 85 ? -6.101 -9.952 1.831 1.00 90.00 85 ILE A C 1
ATOM 710 O O . ILE A 1 85 ? -5.394 -9.830 2.838 1.00 90.00 85 ILE A O 1
ATOM 714 N N . ALA A 1 86 ? -6.299 -8.934 0.987 1.00 91.31 86 ALA A N 1
ATOM 715 C CA . ALA A 1 86 ? -5.738 -7.610 1.231 1.00 91.31 86 ALA A CA 1
ATOM 716 C C . ALA A 1 86 ? -6.307 -6.967 2.508 1.00 91.31 86 ALA A C 1
ATOM 718 O O . ALA A 1 86 ? -5.554 -6.392 3.290 1.00 91.31 86 ALA A O 1
ATOM 719 N N . MET A 1 87 ? -7.609 -7.105 2.760 1.00 91.75 87 MET A N 1
ATOM 720 C CA . MET A 1 87 ? -8.257 -6.584 3.965 1.00 91.75 87 MET A CA 1
ATOM 721 C C . MET A 1 87 ? -7.825 -7.304 5.235 1.00 91.75 87 MET A C 1
ATOM 723 O O . MET A 1 87 ? -7.584 -6.646 6.246 1.00 91.75 87 MET A O 1
ATOM 727 N N . LEU A 1 88 ? -7.684 -8.631 5.187 1.00 90.19 88 LEU A N 1
ATOM 728 C CA . LEU A 1 88 ? -7.115 -9.398 6.298 1.00 90.19 88 LEU A CA 1
ATOM 729 C C . LEU A 1 88 ? -5.714 -8.881 6.637 1.00 90.19 88 LEU A C 1
ATOM 731 O O . LEU A 1 88 ? -5.441 -8.534 7.782 1.00 90.19 88 LEU A O 1
ATOM 735 N N . THR A 1 89 ? -4.884 -8.699 5.610 1.00 90.81 89 THR A N 1
ATOM 736 C CA . THR A 1 89 ? -3.528 -8.159 5.745 1.00 90.81 89 THR A CA 1
ATOM 737 C C . THR A 1 89 ? -3.506 -6.762 6.379 1.00 90.81 89 THR A C 1
ATOM 739 O O . THR A 1 89 ? -2.663 -6.481 7.230 1.00 90.81 89 THR A O 1
ATOM 742 N N . ILE A 1 90 ? -4.419 -5.872 5.978 1.00 92.31 90 ILE A N 1
ATOM 743 C CA . ILE A 1 90 ? -4.516 -4.520 6.547 1.00 92.31 90 ILE A CA 1
ATOM 744 C C . ILE A 1 90 ? -4.958 -4.572 8.013 1.00 92.31 90 ILE A C 1
ATOM 746 O O . ILE A 1 90 ? -4.360 -3.902 8.854 1.00 92.31 90 ILE A O 1
ATOM 750 N N . ASN A 1 91 ? -5.977 -5.372 8.334 1.00 91.00 91 ASN A N 1
ATOM 751 C CA . ASN A 1 91 ? -6.469 -5.511 9.704 1.00 91.00 91 ASN A CA 1
ATOM 752 C C . ASN A 1 91 ? -5.386 -6.074 10.637 1.00 91.00 91 ASN A C 1
ATOM 754 O O . ASN A 1 91 ? -5.214 -5.562 11.742 1.00 91.00 91 ASN A O 1
ATOM 758 N N . ASP A 1 92 ? -4.629 -7.076 10.186 1.00 89.12 92 ASP A N 1
ATOM 759 C CA . ASP A 1 92 ? -3.518 -7.644 10.954 1.00 89.12 92 ASP A CA 1
ATOM 760 C C . ASP A 1 92 ? -2.391 -6.622 11.158 1.00 89.12 92 ASP A C 1
ATOM 762 O O . ASP A 1 92 ? -1.856 -6.497 12.260 1.00 89.12 92 ASP A O 1
ATOM 766 N N . TYR A 1 93 ? -2.082 -5.812 10.139 1.00 89.44 93 TYR A N 1
ATOM 767 C CA . TYR A 1 93 ? -1.121 -4.717 10.273 1.00 89.44 93 TYR A CA 1
ATOM 768 C C . TYR A 1 93 ? -1.561 -3.683 11.322 1.00 89.44 93 TYR A C 1
ATOM 770 O O . TYR A 1 93 ? -0.773 -3.356 12.211 1.00 89.44 93 TYR A O 1
ATOM 778 N N . ILE A 1 94 ? -2.809 -3.205 11.266 1.00 88.75 94 ILE A N 1
ATOM 779 C CA . ILE A 1 94 ? -3.344 -2.230 12.234 1.00 88.75 94 ILE A CA 1
ATOM 780 C C . ILE A 1 94 ? -3.323 -2.811 13.653 1.00 88.75 94 ILE A C 1
ATOM 782 O O . ILE A 1 94 ? -2.900 -2.129 14.588 1.00 88.75 94 ILE A O 1
ATOM 786 N N . ARG A 1 95 ? -3.694 -4.088 13.817 1.00 86.81 95 ARG A N 1
ATOM 787 C CA . ARG A 1 95 ? -3.610 -4.776 15.113 1.00 86.81 95 ARG A CA 1
ATOM 788 C C . ARG A 1 95 ? -2.171 -4.810 15.633 1.00 86.81 95 ARG A C 1
ATOM 790 O O . ARG A 1 95 ? -1.931 -4.390 16.761 1.00 86.81 95 ARG A O 1
ATOM 797 N N . SER A 1 96 ? -1.207 -5.178 14.789 1.00 85.19 96 SER A N 1
ATOM 798 C CA . SER A 1 96 ? 0.210 -5.225 15.183 1.00 85.19 96 SER A CA 1
ATOM 799 C C . SER A 1 96 ? 0.782 -3.858 15.588 1.00 85.19 96 SER A C 1
ATOM 801 O O . SER A 1 96 ? 1.704 -3.782 16.400 1.00 85.19 96 SER A O 1
ATOM 803 N N . LEU A 1 97 ? 0.251 -2.758 15.037 1.00 84.00 97 LEU A N 1
ATOM 804 C CA . LEU A 1 97 ? 0.609 -1.407 15.477 1.00 84.00 97 LEU A CA 1
ATOM 805 C C . LEU A 1 97 ? 0.065 -1.123 16.880 1.00 84.00 97 LEU A C 1
ATOM 807 O O . LEU A 1 97 ? 0.809 -0.629 17.723 1.00 84.00 97 LEU A O 1
ATOM 811 N N . SER A 1 98 ? -1.195 -1.483 17.147 1.00 80.75 98 SER A N 1
ATOM 812 C CA . SER A 1 98 ? -1.816 -1.286 18.465 1.00 80.75 98 SER A CA 1
ATOM 813 C C . SER A 1 98 ? -1.103 -2.065 19.577 1.00 80.75 98 SER A C 1
ATOM 815 O O . SER A 1 98 ? -0.885 -1.531 20.663 1.00 80.75 98 SER A O 1
ATOM 817 N N . GLU A 1 99 ? -0.650 -3.286 19.282 1.00 81.56 99 GLU A N 1
ATOM 818 C CA . GLU A 1 99 ? 0.114 -4.130 20.208 1.00 81.56 99 GLU A CA 1
ATOM 819 C C . GLU A 1 99 ? 1.475 -3.506 20.542 1.00 81.56 99 GLU A C 1
ATOM 821 O O . GLU A 1 99 ? 1.851 -3.404 21.709 1.00 81.56 99 GLU A O 1
ATOM 826 N N . LYS A 1 100 ? 2.195 -3.002 19.530 1.00 81.56 100 LYS A N 1
ATOM 827 C CA . LYS A 1 100 ? 3.491 -2.327 19.726 1.00 81.56 100 LYS A CA 1
ATOM 828 C C . LYS A 1 100 ? 3.387 -1.044 20.544 1.00 81.56 100 LYS A C 1
ATOM 830 O O . LYS A 1 100 ? 4.343 -0.689 21.228 1.00 81.56 100 LYS A O 1
ATOM 835 N N . GLU A 1 101 ? 2.252 -0.356 20.482 1.00 77.75 101 GLU A N 1
ATOM 836 C CA . GLU A 1 101 ? 1.980 0.827 21.304 1.00 77.75 101 GLU A CA 1
ATOM 837 C C . GLU A 1 101 ? 1.489 0.485 22.723 1.00 77.75 101 GLU A C 1
ATOM 839 O O . GLU A 1 101 ? 1.219 1.394 23.508 1.00 77.75 101 GLU A O 1
ATOM 844 N N . GLY A 1 102 ? 1.376 -0.803 23.076 1.00 71.38 102 GLY A N 1
ATOM 845 C CA . GLY A 1 102 ? 0.872 -1.253 24.376 1.00 71.38 102 GLY A CA 1
ATOM 846 C C . GLY A 1 102 ? -0.639 -1.070 24.545 1.00 71.38 102 GLY A C 1
ATOM 847 O O . GLY A 1 102 ? -1.135 -1.029 25.669 1.00 71.38 102 GLY A O 1
ATOM 848 N N . LYS A 1 103 ? -1.377 -0.940 23.436 1.00 68.12 103 LYS A N 1
ATOM 849 C CA . LYS A 1 103 ? -2.821 -0.683 23.394 1.00 68.12 103 LYS A CA 1
ATOM 850 C C . LYS A 1 103 ? -3.593 -1.921 22.916 1.00 68.12 103 LYS A C 1
ATOM 852 O O . LYS A 1 103 ? -4.447 -1.825 22.036 1.00 68.12 103 LYS A O 1
ATOM 857 N N . GLU A 1 104 ? -3.302 -3.085 23.503 1.00 61.25 104 GLU A N 1
ATOM 858 C CA . GLU A 1 104 ? -3.837 -4.407 23.103 1.00 61.25 104 GLU A CA 1
ATOM 859 C C . GLU A 1 104 ? -5.380 -4.498 23.070 1.00 61.25 104 GLU A C 1
ATOM 861 O O . GLU A 1 104 ? -5.938 -5.408 22.461 1.00 61.25 104 GLU A O 1
ATOM 866 N N . SER A 1 105 ? -6.097 -3.560 23.699 1.00 62.78 105 SER A N 1
ATOM 867 C CA . SER A 1 105 ? -7.561 -3.559 23.786 1.00 62.78 105 SER A CA 1
ATOM 868 C C . SER A 1 105 ? -8.270 -2.584 22.846 1.00 62.78 105 SER A C 1
ATOM 870 O O . SER A 1 105 ? -9.496 -2.469 22.936 1.00 62.78 105 SER A O 1
ATOM 872 N N . ILE A 1 106 ? -7.557 -1.860 21.976 1.00 72.88 106 ILE A N 1
ATOM 873 C CA . ILE A 1 106 ? -8.221 -0.917 21.072 1.00 72.88 106 ILE A CA 1
ATOM 874 C C . ILE A 1 106 ? -9.017 -1.688 20.024 1.00 72.88 106 ILE A C 1
ATOM 876 O O . ILE A 1 106 ? -8.489 -2.276 19.079 1.00 72.88 106 ILE A O 1
ATOM 880 N N . LYS A 1 107 ? -10.335 -1.650 20.191 1.00 84.50 107 LYS A N 1
ATOM 881 C CA . LYS A 1 107 ? -11.281 -2.109 19.187 1.00 84.50 107 LYS A CA 1
ATOM 882 C C . LYS A 1 107 ? -11.377 -1.061 18.090 1.00 84.50 107 LYS A C 1
ATOM 884 O O . LYS A 1 107 ? -11.544 0.131 18.347 1.00 84.50 107 LYS A O 1
ATOM 889 N N . PHE A 1 108 ? -11.267 -1.536 16.860 1.00 88.81 108 PHE A N 1
ATOM 890 C CA . PHE A 1 108 ? -11.430 -0.722 15.672 1.00 88.81 108 PHE A CA 1
ATOM 891 C C . PHE A 1 108 ? -12.345 -1.421 14.679 1.00 88.81 108 PHE A C 1
ATOM 893 O O . PHE A 1 108 ? -12.439 -2.650 14.632 1.00 88.81 108 PHE A O 1
ATOM 900 N N . LYS A 1 109 ? -13.004 -0.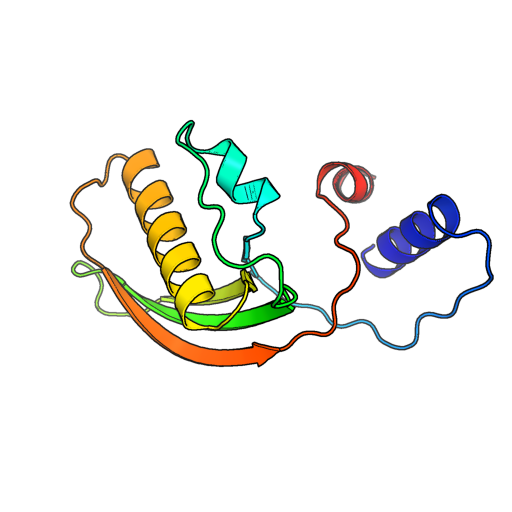617 13.854 1.00 91.19 109 LYS A N 1
ATOM 901 C CA . LYS A 1 109 ? -13.802 -1.072 12.725 1.00 91.19 109 LYS A CA 1
ATOM 902 C C . LYS A 1 109 ? -13.239 -0.474 11.447 1.00 91.19 109 LYS A C 1
ATOM 904 O O . LYS A 1 109 ? -13.071 0.740 11.352 1.00 91.19 109 LYS A O 1
ATOM 909 N N . THR A 1 110 ? -12.983 -1.325 10.461 1.00 92.44 110 THR A N 1
ATOM 910 C CA . THR A 1 110 ? -12.541 -0.910 9.128 1.00 92.44 110 THR A CA 1
ATOM 911 C C . THR A 1 110 ? -13.699 -0.962 8.139 1.00 92.44 110 THR A C 1
ATOM 913 O O . THR A 1 110 ? -14.551 -1.848 8.201 1.00 92.44 110 THR A O 1
ATOM 916 N N . THR A 1 111 ? -13.767 0.025 7.248 1.00 93.44 111 THR A N 1
ATOM 917 C CA . THR A 1 111 ? -14.727 0.080 6.136 1.00 93.44 111 THR A CA 1
ATOM 918 C C . THR A 1 111 ? -13.978 0.469 4.869 1.00 93.44 111 THR A C 1
ATOM 920 O O . THR A 1 111 ? -13.171 1.394 4.900 1.00 93.44 111 THR A O 1
ATOM 923 N N . ILE A 1 112 ? -14.216 -0.243 3.768 1.00 94.75 112 ILE A N 1
ATOM 924 C CA . ILE A 1 112 ? -13.587 0.054 2.477 1.00 94.75 112 ILE A CA 1
ATOM 925 C C . ILE A 1 112 ? -14.332 1.213 1.817 1.00 94.75 112 ILE A C 1
ATOM 927 O O . ILE A 1 112 ? -15.535 1.112 1.593 1.00 94.75 112 ILE A O 1
ATOM 931 N N . GLU A 1 113 ? -13.607 2.271 1.465 1.00 94.75 113 GLU A N 1
ATOM 932 C CA . GLU A 1 113 ? -14.108 3.373 0.634 1.00 94.75 113 GLU A CA 1
ATOM 933 C C . GLU A 1 113 ? -13.874 3.084 -0.849 1.00 94.75 113 GLU A C 1
ATOM 935 O O . GLU A 1 113 ? -14.755 3.268 -1.688 1.00 94.75 113 GLU A O 1
ATOM 940 N N . SER A 1 114 ? -12.682 2.591 -1.188 1.00 94.56 114 SER A N 1
ATOM 941 C CA . SER A 1 114 ? -12.350 2.229 -2.561 1.00 94.56 114 SER A CA 1
ATOM 942 C C . SER A 1 114 ? -11.339 1.089 -2.620 1.00 94.56 114 SER A C 1
ATOM 944 O O . SER A 1 114 ? -10.486 0.937 -1.747 1.00 94.56 114 SER A O 1
ATOM 946 N N . ALA A 1 115 ? -11.436 0.273 -3.671 1.00 94.75 115 ALA A N 1
ATOM 947 C CA . ALA A 1 115 ? -10.473 -0.775 -3.982 1.00 94.75 115 ALA A CA 1
ATOM 948 C C . ALA A 1 115 ? -10.222 -0.799 -5.495 1.00 94.75 115 ALA A C 1
ATOM 950 O O . ALA A 1 115 ? -11.142 -1.006 -6.285 1.00 94.75 115 ALA A O 1
ATOM 951 N N . ALA A 1 116 ? -8.975 -0.576 -5.908 1.00 93.88 116 ALA A N 1
ATOM 952 C CA . ALA A 1 116 ? -8.584 -0.514 -7.313 1.00 93.88 116 ALA A CA 1
ATOM 953 C C . ALA A 1 116 ? -7.283 -1.278 -7.567 1.00 93.88 116 ALA A C 1
ATOM 955 O O . ALA A 1 116 ? -6.352 -1.232 -6.768 1.00 93.88 116 ALA A O 1
ATOM 956 N N . LEU A 1 117 ? -7.186 -1.951 -8.712 1.00 92.56 117 LEU A N 1
ATOM 957 C CA . LEU A 1 117 ? -5.947 -2.603 -9.134 1.00 92.56 117 LEU A CA 1
ATOM 958 C C . LEU A 1 117 ? -4.930 -1.571 -9.634 1.00 92.56 117 LEU A C 1
ATOM 960 O O . LEU A 1 117 ? -5.256 -0.723 -10.465 1.00 92.56 117 LEU A O 1
ATOM 964 N N . ILE A 1 118 ? -3.683 -1.689 -9.177 1.00 90.25 118 ILE A N 1
ATOM 965 C CA . ILE A 1 118 ? -2.538 -0.953 -9.714 1.00 90.25 118 ILE A CA 1
ATOM 966 C C . ILE A 1 118 ? -1.686 -1.920 -10.548 1.00 90.25 118 ILE A C 1
ATOM 968 O O . ILE A 1 118 ? -1.219 -2.934 -10.019 1.00 90.25 118 ILE A O 1
ATOM 972 N N . PRO A 1 119 ? -1.417 -1.614 -11.831 1.00 86.69 119 PRO A N 1
ATOM 973 C CA . PRO A 1 119 ? -0.403 -2.331 -12.588 1.00 86.69 119 PRO A CA 1
ATOM 974 C C . PRO A 1 119 ? 0.975 -1.984 -12.012 1.00 86.69 119 PRO A C 1
ATOM 976 O O . PRO A 1 119 ? 1.492 -0.888 -12.214 1.00 86.69 119 PRO A O 1
ATOM 979 N N . CYS A 1 120 ? 1.561 -2.909 -11.259 1.00 85.62 120 CYS A N 1
ATOM 980 C CA . CYS A 1 120 ? 2.873 -2.742 -10.647 1.00 85.62 120 CYS A CA 1
ATOM 981 C C . CYS A 1 120 ? 3.672 -4.037 -10.798 1.00 85.62 120 CYS A C 1
ATOM 983 O O . CYS A 1 120 ? 3.195 -5.116 -10.451 1.00 85.62 120 CYS A O 1
ATOM 985 N N . THR A 1 121 ? 4.880 -3.913 -11.348 1.00 81.56 121 THR A N 1
ATOM 986 C CA . THR A 1 121 ? 5.798 -5.038 -11.580 1.00 81.56 121 THR A CA 1
ATOM 987 C C . THR A 1 121 ? 6.982 -5.025 -10.620 1.00 81.56 121 THR A C 1
ATOM 989 O O . THR A 1 121 ? 7.506 -6.085 -10.295 1.00 81.56 121 THR A O 1
ATOM 992 N N . HIS A 1 122 ? 7.392 -3.845 -10.149 1.00 85.25 122 HIS A N 1
ATOM 993 C CA . HIS A 1 122 ? 8.561 -3.659 -9.295 1.00 85.25 122 HIS A CA 1
ATOM 994 C C . HIS A 1 122 ? 8.272 -2.624 -8.209 1.00 85.25 122 HIS A C 1
ATOM 996 O O . HIS A 1 122 ? 7.569 -1.639 -8.444 1.00 85.25 122 HIS A O 1
ATOM 1002 N N . ILE A 1 123 ? 8.850 -2.848 -7.029 1.00 86.38 123 ILE A N 1
ATOM 1003 C CA . ILE A 1 123 ? 8.843 -1.907 -5.908 1.00 86.38 123 ILE A CA 1
ATOM 1004 C C . ILE A 1 123 ? 10.284 -1.526 -5.609 1.00 86.38 123 ILE A C 1
ATOM 1006 O O . ILE A 1 123 ? 11.133 -2.397 -5.417 1.00 86.38 123 ILE A O 1
ATOM 1010 N N . VAL A 1 124 ? 10.530 -0.224 -5.512 1.00 87.31 124 VAL A N 1
ATOM 1011 C CA . VAL A 1 124 ? 11.796 0.315 -5.019 1.00 87.31 124 VAL A CA 1
ATOM 1012 C C . VAL A 1 124 ? 11.700 0.428 -3.500 1.00 87.31 124 VAL A C 1
ATOM 1014 O O . VAL A 1 124 ? 10.816 1.101 -2.973 1.00 87.31 124 VAL A O 1
ATOM 1017 N N . GLY A 1 125 ? 12.566 -0.296 -2.792 1.00 84.31 125 GLY A N 1
ATOM 1018 C CA . GLY A 1 125 ? 12.585 -0.314 -1.330 1.00 84.31 125 GLY A CA 1
ATOM 1019 C C . GLY A 1 125 ? 13.231 0.935 -0.724 1.00 84.31 125 GLY A C 1
ATOM 1020 O O . GLY A 1 125 ? 14.022 1.617 -1.377 1.00 84.31 125 GLY A O 1
ATOM 1021 N N . ASN A 1 126 ? 12.951 1.182 0.562 1.00 83.88 126 ASN A N 1
ATOM 1022 C CA . ASN A 1 126 ? 13.493 2.336 1.290 1.00 83.88 126 ASN A CA 1
ATOM 1023 C C . ASN A 1 126 ? 15.034 2.352 1.334 1.00 83.88 126 ASN A C 1
ATOM 1025 O O . ASN A 1 126 ? 15.661 3.404 1.267 1.00 83.88 126 ASN A O 1
ATOM 1029 N N . GLU A 1 127 ? 15.660 1.175 1.394 1.00 84.94 127 GLU A N 1
ATOM 1030 C CA . GLU A 1 127 ? 17.123 1.033 1.388 1.00 84.94 127 GLU A CA 1
ATOM 1031 C C . GLU A 1 127 ? 17.761 1.699 0.158 1.00 84.94 127 GLU A C 1
ATOM 1033 O O . GLU A 1 127 ? 18.823 2.298 0.274 1.00 84.94 127 GLU A O 1
ATOM 1038 N N . PHE A 1 128 ? 17.076 1.678 -0.991 1.00 87.12 128 PHE A N 1
ATOM 1039 C CA . PHE A 1 128 ? 17.526 2.348 -2.209 1.00 87.12 128 PHE A CA 1
ATOM 1040 C C . PHE A 1 128 ? 17.153 3.840 -2.220 1.00 87.12 128 PHE A C 1
ATOM 1042 O O . PHE A 1 128 ? 17.965 4.685 -2.582 1.00 87.12 128 PHE A O 1
ATOM 1049 N N . SER A 1 129 ? 15.930 4.190 -1.807 1.00 86.00 129 SER A N 1
ATOM 1050 C CA . SER A 1 129 ? 15.438 5.573 -1.896 1.00 86.00 129 SER A CA 1
ATOM 1051 C C . SER A 1 129 ? 15.991 6.514 -0.822 1.00 86.00 129 SER A C 1
ATOM 1053 O O . SER A 1 129 ? 16.055 7.719 -1.049 1.0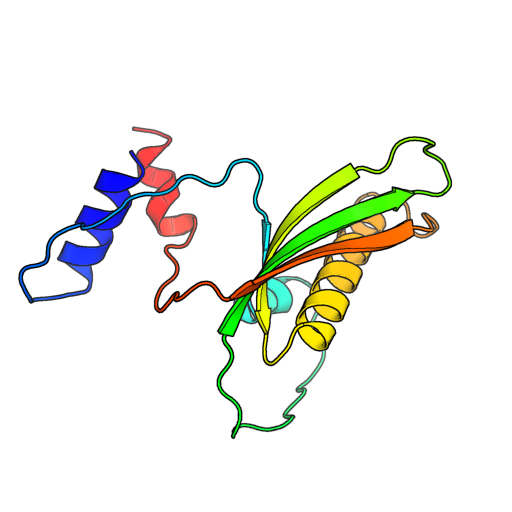0 86.00 129 SER A O 1
ATOM 1055 N N . SER A 1 130 ? 16.381 5.996 0.345 1.00 85.44 130 SER A N 1
ATOM 1056 C CA . SER A 1 130 ? 16.797 6.808 1.501 1.00 85.44 130 SER A CA 1
ATOM 1057 C C . SER A 1 130 ? 18.048 7.654 1.249 1.00 85.44 130 SER A C 1
ATOM 1059 O O . SER A 1 130 ? 18.179 8.735 1.822 1.00 85.44 130 SER A O 1
ATOM 1061 N N . VAL A 1 131 ? 18.928 7.219 0.344 1.00 86.69 131 VAL A N 1
ATOM 1062 C CA . VAL A 1 131 ? 20.148 7.950 -0.039 1.00 86.69 131 VAL A CA 1
ATOM 1063 C C . VAL A 1 131 ? 19.823 9.332 -0.627 1.00 86.69 131 VAL A C 1
ATOM 1065 O O . VAL A 1 131 ? 20.554 10.291 -0.396 1.00 86.69 131 VAL A O 1
ATOM 1068 N N . TYR A 1 132 ? 18.685 9.460 -1.313 1.00 83.00 132 TYR A N 1
ATOM 1069 C CA . TYR A 1 132 ? 18.256 10.696 -1.975 1.00 83.00 132 TYR A CA 1
ATOM 1070 C C . TYR A 1 132 ? 17.561 11.680 -1.029 1.00 83.00 132 TYR A C 1
ATOM 1072 O O . TYR A 1 132 ? 17.392 12.839 -1.385 1.00 83.00 132 TYR A O 1
ATOM 1080 N N . ILE A 1 133 ? 17.138 11.228 0.156 1.00 76.94 133 ILE A N 1
ATOM 1081 C CA . ILE A 1 133 ? 16.491 12.082 1.166 1.00 76.94 133 ILE A CA 1
ATOM 1082 C C . ILE A 1 133 ? 17.543 12.852 1.979 1.00 76.94 133 ILE A C 1
ATOM 1084 O O . ILE A 1 133 ? 17.269 13.947 2.458 1.00 76.94 133 ILE A O 1
ATOM 1088 N N . ASN A 1 134 ? 18.744 12.284 2.119 1.00 63.81 134 ASN A N 1
ATOM 1089 C CA . ASN A 1 134 ? 19.847 12.849 2.901 1.00 63.81 134 ASN A CA 1
ATOM 1090 C C . ASN A 1 134 ? 20.935 13.518 2.035 1.00 63.81 134 ASN A C 1
ATOM 1092 O O . ASN A 1 134 ? 22.014 13.803 2.557 1.00 63.81 134 ASN A O 1
ATOM 1096 N N . SER A 1 135 ? 20.683 13.701 0.733 1.00 56.66 135 SER A N 1
ATOM 1097 C CA . SER A 1 135 ? 21.601 14.353 -0.218 1.00 56.66 135 SER A CA 1
ATOM 1098 C C . SER A 1 135 ? 21.276 15.827 -0.423 1.00 56.66 135 SER A C 1
ATOM 1100 O O . SER A 1 135 ? 20.082 16.187 -0.326 1.00 56.66 135 SER A O 1
#

Radius of gyration: 17.31 Å; chains: 1; bounding box: 37×37×48 Å

pLDDT: mean 81.3, std 15.6, range [32.12, 95.0]

Secondary structure (DSSP, 8-state):
-HHHHHHHHHHHH--S----------TTEEEE-HHHHTTT---------TTSPPEEEEEEEEEEETT-SSPEEEEEEEEESSHHHHHHHHHHHHHHHHHHTT-TT--EEEEEEEEEEE--S----HHHHGGGT--